Protein AF-A0A1X1QHY8-F1 (afdb_monomer)

Solvent-accessible surface area (backbone atoms only — not comparable to full-atom values): 7929 Å² total; per-residue (Å²): 137,84,84,81,77,82,77,80,78,77,73,55,63,64,61,55,51,52,50,54,50,46,52,55,43,54,48,49,24,31,51,48,25,47,52,50,10,52,52,26,32,48,51,13,60,66,30,56,88,46,50,75,42,65,59,94,66,29,62,26,36,70,67,53,21,49,50,28,30,53,55,8,48,52,30,36,40,22,34,75,76,48,78,29,73,42,18,37,61,48,27,38,54,51,11,49,54,29,32,51,52,14,54,49,48,77,38,84,89,48,62,69,58,32,65,75,68,54,47,42,75,44,37,17,52,49,22,36,52,52,6,52,53,32,30,44,54,31,60,74,44,84,57,77,83,54,61,85,80,53,135

pLDDT: mean 83.49, std 16.97, range [35.88, 98.19]

Nearest PDB structures (foldseek):
  1sj7-assembly2_B  TM=3.400E-01  e=7.144E+00  Mus musculus
  6jx6-assembly1_D  TM=2.813E-01  e=7.144E+00  Homo sapiens

Secondary structure (DSSP, 8-state):
------------HHHHHHHHHHHHHHHHHHHHHHHHHHHHHHHHHHHGGGTTSEETTEE--HHHHHHHHHHHHHHHHHHHTSTTTTHHHHHHHHHHHHHHHHHHHT-TT-HHHHHHHT--HHHHHHHHHHHHHHHHHHHSS-GGGGGGS--

Foldseek 3Di:
DDDDDPPPPPVVVVVVVLVVLLVVLLCLLLVVLLVQLVVLLVQLVVLVVVAQHADVNRHSHPVLSVVSNVLSVVSVCCCPVVVSPCSLVSLQVQLVVLCVLLVVLVDPPCVVSCVVNVRDPVSSVVSNVSSVVSNCSSPVRDNVVVVVVDD

Mean predicted aligned error: 8.97 Å

Sequence (151 aa):
MGTTVERHTHVDFEEGVECLIGEREAIANVTYAKFMGVVFILFGIVGIPYAGETLLGIGLTPAHNFLHIMTGVLWIAAVMTFDGTYARMLNQVIGLAYLTLGAFGLSESVPQIHVLFNLNEMTTVFNVVIGLVTLGVGWGVNTSHLKHWWP

Structure (mmCIF, N/CA/C/O backbone):
data_AF-A0A1X1QHY8-F1
#
_entry.id   AF-A0A1X1QHY8-F1
#
loop_
_atom_site.group_PDB
_atom_site.id
_atom_site.type_symbol
_atom_site.label_atom_id
_atom_site.label_alt_id
_atom_site.label_comp_id
_atom_site.label_asym_id
_atom_site.label_entity_id
_atom_site.label_seq_id
_atom_site.pdbx_PDB_ins_code
_atom_site.Cartn_x
_atom_site.Cartn_y
_atom_site.Cartn_z
_atom_site.occupancy
_atom_site.B_iso_or_equiv
_atom_site.auth_seq_id
_atom_site.auth_comp_id
_atom_site.auth_asym_id
_atom_site.auth_atom_id
_atom_site.pdbx_PDB_model_num
ATOM 1 N N . MET A 1 1 ? 42.811 -0.873 -51.810 1.00 42.75 1 MET A N 1
ATOM 2 C CA . MET A 1 1 ? 42.754 -1.976 -50.828 1.00 42.75 1 MET A CA 1
ATOM 3 C C . MET A 1 1 ? 41.703 -1.605 -49.799 1.00 42.75 1 MET A C 1
ATOM 5 O O . MET A 1 1 ? 41.954 -0.718 -48.999 1.00 42.75 1 MET A O 1
ATOM 9 N N . GLY A 1 2 ? 40.499 -2.168 -49.914 1.00 47.25 2 GLY A N 1
ATOM 10 C CA . GLY A 1 2 ? 39.431 -1.966 -48.936 1.00 47.25 2 GLY A CA 1
ATOM 11 C C . GLY A 1 2 ? 39.545 -3.032 -47.858 1.00 47.25 2 GLY A C 1
ATOM 12 O O . GLY A 1 2 ? 39.508 -4.216 -48.173 1.00 47.25 2 GLY A O 1
ATOM 13 N N . THR A 1 3 ? 39.731 -2.622 -46.609 1.00 50.41 3 THR A N 1
ATOM 14 C CA . THR A 1 3 ? 39.650 -3.514 -45.453 1.00 50.41 3 THR A CA 1
ATOM 15 C C . THR A 1 3 ? 38.183 -3.636 -45.067 1.00 50.41 3 THR A C 1
ATOM 17 O O . THR A 1 3 ? 37.620 -2.738 -44.440 1.00 50.41 3 THR A O 1
ATOM 20 N N . THR A 1 4 ? 37.540 -4.721 -45.485 1.00 52.25 4 THR A N 1
ATOM 21 C CA . THR A 1 4 ? 36.257 -5.152 -44.930 1.00 52.25 4 THR A CA 1
ATOM 22 C C . THR A 1 4 ? 36.469 -5.487 -43.459 1.00 52.25 4 THR A C 1
ATOM 24 O O . THR A 1 4 ? 37.114 -6.477 -43.126 1.00 52.25 4 THR A O 1
ATOM 27 N N . VAL A 1 5 ? 35.976 -4.620 -42.576 1.00 57.38 5 VAL A N 1
ATOM 28 C CA . VAL A 1 5 ? 35.873 -4.904 -41.145 1.00 57.38 5 VAL A CA 1
ATOM 29 C C . VAL A 1 5 ? 34.716 -5.884 -40.984 1.00 57.38 5 VAL A C 1
ATOM 31 O O . VAL A 1 5 ? 33.553 -5.489 -41.059 1.00 57.38 5 VAL A O 1
ATOM 34 N N . GLU A 1 6 ? 35.027 -7.166 -40.812 1.00 49.56 6 GLU A N 1
ATOM 35 C CA . GLU A 1 6 ? 34.053 -8.166 -40.380 1.00 49.56 6 GLU A CA 1
ATOM 36 C C . GLU A 1 6 ? 33.624 -7.818 -38.952 1.00 49.56 6 GLU A C 1
ATOM 38 O O . GLU A 1 6 ? 34.311 -8.091 -37.967 1.00 49.56 6 GLU A O 1
ATOM 43 N N . ARG A 1 7 ? 32.488 -7.127 -38.832 1.00 51.34 7 ARG A N 1
ATOM 44 C CA . ARG A 1 7 ? 31.831 -6.918 -37.547 1.00 51.34 7 ARG A CA 1
ATOM 45 C C . ARG A 1 7 ? 31.170 -8.244 -37.177 1.00 51.34 7 ARG A C 1
ATOM 47 O O . ARG A 1 7 ? 30.036 -8.501 -37.567 1.00 51.34 7 ARG A O 1
ATOM 54 N N . HIS A 1 8 ? 31.901 -9.090 -36.457 1.00 44.72 8 HIS A N 1
ATOM 55 C CA . HIS A 1 8 ? 31.348 -10.279 -35.820 1.00 44.72 8 HIS A CA 1
ATOM 56 C C . HIS A 1 8 ? 30.331 -9.837 -34.763 1.00 44.72 8 HIS A C 1
ATOM 58 O O . HIS A 1 8 ? 30.673 -9.557 -33.619 1.00 44.72 8 HIS A O 1
ATOM 64 N N . THR A 1 9 ? 29.066 -9.725 -35.159 1.00 52.19 9 THR A N 1
ATOM 65 C CA . THR A 1 9 ? 27.932 -9.680 -34.237 1.00 52.19 9 THR A CA 1
ATOM 66 C C . THR A 1 9 ? 27.744 -11.080 -33.671 1.00 52.19 9 THR A C 1
ATOM 68 O O . THR A 1 9 ? 26.899 -11.842 -34.139 1.00 52.19 9 THR A O 1
ATOM 71 N N . HIS A 1 10 ? 28.560 -11.435 -32.681 1.00 49.88 10 HIS A N 1
ATOM 72 C CA . HIS A 1 10 ? 28.145 -12.427 -31.702 1.00 49.88 10 HIS A CA 1
ATOM 73 C C . HIS A 1 10 ? 27.034 -11.759 -30.895 1.00 49.88 10 HIS A C 1
ATOM 75 O O . HIS A 1 10 ? 27.285 -10.964 -30.000 1.00 49.88 10 HIS A O 1
ATOM 81 N N . VAL A 1 11 ? 25.792 -11.963 -31.333 1.00 54.59 11 VAL A N 1
ATOM 82 C CA . VAL A 1 11 ? 24.631 -11.715 -30.486 1.00 54.59 11 VAL A CA 1
ATOM 83 C C . VAL A 1 11 ? 24.724 -12.789 -29.417 1.00 54.59 11 VAL A C 1
ATOM 85 O O . VAL A 1 11 ? 24.409 -13.949 -29.692 1.00 54.59 11 VAL A O 1
ATOM 88 N N . ASP A 1 12 ? 25.255 -12.434 -28.251 1.00 59.91 12 ASP A N 1
ATOM 89 C CA . ASP A 1 12 ? 25.264 -13.333 -27.109 1.00 59.91 12 ASP A CA 1
ATOM 90 C C . ASP A 1 12 ? 23.805 -13.580 -26.730 1.00 59.91 12 ASP A C 1
ATOM 92 O O . ASP A 1 12 ? 23.109 -12.737 -26.164 1.00 59.91 12 ASP A O 1
ATOM 96 N N . PHE A 1 13 ? 23.298 -14.742 -27.144 1.00 61.25 13 PHE A N 1
ATOM 97 C CA . PHE A 1 13 ? 21.925 -15.171 -26.886 1.00 61.25 13 PHE A CA 1
ATOM 98 C C . PHE A 1 13 ? 21.590 -15.113 -25.391 1.00 61.25 13 PHE A C 1
ATOM 100 O O . PHE A 1 13 ? 20.437 -14.880 -25.034 1.00 61.25 13 PHE A O 1
ATOM 107 N N . GLU A 1 14 ? 22.594 -15.286 -24.532 1.00 60.88 14 GLU A N 1
ATOM 108 C CA . GLU A 1 14 ? 22.479 -15.161 -23.081 1.00 60.88 14 GLU A CA 1
ATOM 109 C C . GLU A 1 14 ? 22.112 -13.727 -22.660 1.00 60.88 14 GLU A C 1
ATOM 111 O O . GLU A 1 14 ? 21.129 -13.554 -21.940 1.00 60.88 14 GLU A O 1
ATOM 116 N N . GLU A 1 15 ? 22.774 -12.695 -23.202 1.00 61.66 15 GLU A N 1
ATOM 117 C CA . GLU A 1 15 ? 22.429 -11.285 -22.937 1.00 61.66 15 GLU A CA 1
ATOM 118 C C . GLU A 1 15 ? 21.005 -10.944 -23.411 1.00 61.66 15 GLU A C 1
ATOM 120 O O . GLU A 1 15 ? 20.257 -10.233 -22.735 1.00 61.66 15 GLU A O 1
ATOM 125 N N . GLY A 1 16 ? 20.590 -11.489 -24.561 1.00 60.09 16 GLY A N 1
ATOM 126 C CA . GLY A 1 16 ? 19.235 -11.303 -25.086 1.00 60.09 16 GLY A CA 1
ATOM 127 C C . GLY A 1 16 ? 18.152 -11.921 -24.194 1.00 60.09 16 GLY A C 1
ATOM 128 O O . GLY A 1 16 ? 17.109 -11.306 -23.965 1.00 60.09 16 GLY A O 1
ATOM 129 N N . VAL A 1 17 ? 18.392 -13.121 -23.658 1.00 63.41 17 VAL A N 1
ATOM 130 C CA . VAL A 1 17 ? 17.461 -13.803 -22.743 1.00 63.41 17 VAL A CA 1
ATOM 131 C C . VAL A 1 17 ? 17.390 -13.088 -21.392 1.00 63.41 17 VAL A C 1
ATOM 133 O O . VAL A 1 17 ? 16.292 -12.896 -20.867 1.00 63.41 17 VAL A O 1
ATOM 136 N N . GLU A 1 18 ? 18.522 -12.635 -20.851 1.00 62.31 18 GLU A N 1
ATOM 137 C CA . GLU A 1 18 ? 18.562 -11.859 -19.606 1.00 62.31 18 GLU A CA 1
ATOM 138 C C . GLU A 1 18 ? 17.820 -10.521 -19.727 1.00 62.31 18 GLU A C 1
ATOM 140 O O . GLU A 1 18 ? 17.059 -10.152 -18.825 1.00 62.31 18 GLU A O 1
ATOM 145 N N . CYS A 1 19 ? 17.969 -9.830 -20.862 1.00 61.97 19 CYS A N 1
ATOM 146 C CA . CYS A 1 19 ? 17.232 -8.605 -21.169 1.00 61.97 19 CYS A CA 1
ATOM 147 C C . CYS A 1 19 ? 15.711 -8.847 -21.177 1.00 61.97 19 CYS A C 1
ATOM 149 O O . CYS A 1 19 ? 14.970 -8.165 -20.468 1.00 61.97 19 CYS A O 1
ATOM 151 N N . LEU A 1 20 ? 15.243 -9.885 -21.881 1.00 59.72 20 LEU A N 1
ATOM 152 C CA . LEU A 1 20 ? 13.816 -10.230 -21.958 1.00 59.72 20 LEU A CA 1
ATOM 153 C C . LEU A 1 20 ? 13.223 -10.627 -20.599 1.00 59.72 20 LEU A C 1
ATOM 155 O O . LEU A 1 20 ? 12.080 -10.279 -20.284 1.00 59.72 20 LEU A O 1
ATOM 159 N N . ILE A 1 21 ? 13.986 -11.351 -19.775 1.00 59.78 21 ILE A N 1
ATOM 160 C CA . ILE A 1 21 ? 13.578 -11.682 -18.406 1.00 59.78 21 ILE A CA 1
ATOM 161 C C . ILE A 1 21 ? 13.486 -10.399 -17.573 1.00 59.78 21 ILE A C 1
ATOM 163 O O . ILE A 1 21 ? 12.471 -10.184 -16.914 1.00 59.78 21 ILE A O 1
ATOM 167 N N . GLY A 1 22 ? 14.484 -9.515 -17.659 1.00 58.72 22 GLY A N 1
ATOM 168 C CA . GLY A 1 22 ? 14.506 -8.232 -16.952 1.00 58.72 22 GLY A CA 1
ATOM 169 C C . GLY A 1 22 ? 13.345 -7.301 -17.318 1.00 58.72 22 GLY A C 1
ATOM 170 O O . GLY A 1 22 ? 12.721 -6.712 -16.433 1.00 58.72 22 GLY A O 1
ATOM 171 N N . GLU A 1 23 ? 12.986 -7.216 -18.599 1.00 63.69 23 GLU A N 1
ATOM 172 C CA . GLU A 1 23 ? 11.813 -6.460 -19.051 1.00 63.69 23 GLU A CA 1
ATOM 173 C C . GLU A 1 23 ? 10.515 -7.037 -18.477 1.00 63.69 23 GLU A C 1
ATOM 175 O O . GLU A 1 23 ? 9.691 -6.304 -17.925 1.00 63.69 23 GLU A O 1
ATOM 180 N N . ARG A 1 24 ? 10.339 -8.364 -18.529 1.00 62.38 24 ARG A N 1
ATOM 181 C CA . ARG A 1 24 ? 9.152 -9.045 -17.983 1.00 62.38 24 ARG A CA 1
ATOM 182 C C . ARG A 1 24 ? 8.998 -8.830 -16.476 1.00 62.38 24 ARG A C 1
ATOM 184 O O . ARG A 1 24 ? 7.888 -8.701 -15.957 1.00 62.38 24 ARG A O 1
ATOM 191 N N . GLU A 1 25 ? 10.120 -8.782 -15.784 1.00 63.97 25 GLU A N 1
ATOM 192 C CA . GLU A 1 25 ? 10.239 -8.542 -14.357 1.00 63.97 25 GLU A CA 1
ATOM 193 C C . GLU A 1 25 ? 9.876 -7.099 -13.955 1.00 63.97 25 GLU A C 1
ATOM 195 O O . GLU A 1 25 ? 9.079 -6.880 -13.031 1.00 63.97 25 GLU A O 1
ATOM 200 N N . ALA A 1 26 ? 10.377 -6.106 -14.693 1.00 69.31 26 ALA A N 1
ATOM 201 C CA . ALA A 1 26 ? 9.973 -4.709 -14.538 1.00 69.31 26 ALA A CA 1
ATOM 202 C C . ALA A 1 26 ? 8.469 -4.525 -14.823 1.00 69.31 26 ALA A C 1
ATOM 204 O O . ALA A 1 26 ? 7.762 -3.846 -14.070 1.00 69.31 26 ALA A O 1
ATOM 205 N N . ILE A 1 27 ? 7.946 -5.215 -15.843 1.00 80.69 27 ILE A N 1
ATOM 206 C CA . ILE A 1 27 ? 6.519 -5.211 -16.191 1.00 80.69 27 ILE A CA 1
ATOM 207 C C . ILE A 1 27 ? 5.655 -5.730 -15.034 1.00 80.69 27 ILE A C 1
ATOM 209 O O . ILE A 1 27 ? 4.581 -5.172 -14.801 1.00 80.69 27 ILE A O 1
ATOM 213 N N . ALA A 1 28 ? 6.098 -6.739 -14.277 1.00 88.69 28 ALA A N 1
ATOM 214 C CA . ALA A 1 28 ? 5.320 -7.294 -13.166 1.00 88.69 28 ALA A CA 1
ATOM 215 C C . ALA A 1 28 ? 5.105 -6.269 -12.038 1.00 88.69 28 ALA A C 1
ATOM 217 O O . ALA A 1 28 ? 3.968 -6.039 -11.620 1.00 88.69 28 ALA A O 1
ATOM 218 N N . ASN A 1 29 ? 6.174 -5.600 -11.592 1.00 91.75 29 ASN A N 1
ATOM 219 C CA . ASN A 1 29 ? 6.091 -4.588 -10.534 1.00 91.75 29 ASN A CA 1
ATOM 220 C C . ASN A 1 29 ? 5.241 -3.386 -10.954 1.00 91.75 29 ASN A C 1
ATOM 222 O O . ASN A 1 29 ? 4.404 -2.922 -10.178 1.00 91.75 29 ASN A O 1
ATOM 226 N N . VAL A 1 30 ? 5.425 -2.913 -12.190 1.00 91.81 30 VAL A N 1
ATOM 227 C CA . VAL A 1 30 ? 4.664 -1.790 -12.749 1.00 91.81 30 VAL A CA 1
ATOM 228 C C . VAL A 1 30 ? 3.187 -2.147 -12.909 1.00 91.81 30 VAL A C 1
ATOM 230 O O . VAL A 1 30 ? 2.320 -1.362 -12.533 1.00 91.81 30 VAL A O 1
ATOM 233 N N . THR A 1 31 ? 2.880 -3.333 -13.436 1.00 92.75 31 THR A N 1
ATOM 234 C CA . THR A 1 31 ? 1.496 -3.802 -13.616 1.00 92.75 31 THR A CA 1
ATOM 235 C C . THR A 1 31 ? 0.782 -3.960 -12.279 1.00 92.75 31 THR A C 1
ATOM 237 O O . THR A 1 31 ? -0.351 -3.502 -12.132 1.00 92.75 31 THR A O 1
ATOM 240 N N . TYR A 1 32 ? 1.452 -4.551 -11.290 1.00 94.81 32 TYR A N 1
ATOM 241 C CA . TYR A 1 32 ? 0.899 -4.698 -9.949 1.00 94.81 32 TYR A CA 1
ATOM 242 C C . TYR A 1 32 ? 0.633 -3.338 -9.297 1.00 94.81 32 TYR A C 1
ATOM 244 O O . TYR A 1 32 ? -0.485 -3.090 -8.852 1.00 94.81 32 TYR A O 1
ATOM 252 N N . ALA A 1 33 ? 1.615 -2.427 -9.312 1.00 95.94 33 ALA A N 1
ATOM 253 C CA . ALA A 1 33 ? 1.465 -1.084 -8.752 1.00 95.94 33 ALA A CA 1
ATOM 254 C C . ALA A 1 33 ? 0.316 -0.310 -9.424 1.00 95.94 33 ALA A C 1
ATOM 256 O O . ALA A 1 33 ? -0.488 0.309 -8.734 1.00 95.94 33 ALA A O 1
ATOM 257 N N . LYS A 1 34 ? 0.167 -0.406 -10.755 1.00 95.31 34 LYS A N 1
ATOM 258 C CA . LYS A 1 34 ? -0.981 0.165 -11.484 1.00 95.31 34 LYS A CA 1
ATOM 259 C C . LYS A 1 34 ? -2.307 -0.342 -10.931 1.00 95.31 34 LYS A C 1
ATOM 261 O O . LYS A 1 34 ? -3.164 0.451 -10.549 1.00 95.31 34 LYS A O 1
ATOM 266 N N . PHE A 1 35 ? -2.477 -1.661 -10.917 1.00 97.06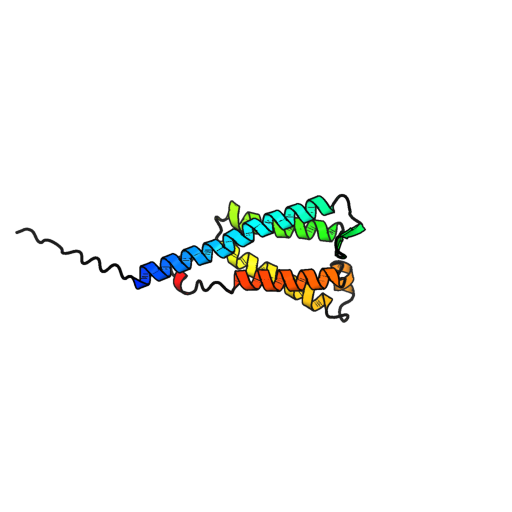 35 PHE A N 1
ATOM 267 C CA . PHE A 1 35 ? -3.743 -2.281 -10.550 1.00 97.06 35 PHE A CA 1
ATOM 268 C C . PHE A 1 35 ? -4.095 -2.011 -9.086 1.00 97.06 35 PHE A C 1
ATOM 270 O O . PHE A 1 35 ? -5.182 -1.519 -8.789 1.00 97.06 35 PHE A O 1
ATOM 277 N N . MET A 1 36 ? -3.149 -2.255 -8.179 1.00 97.56 36 MET A N 1
ATOM 278 C CA . MET A 1 36 ? -3.350 -2.040 -6.749 1.00 97.56 36 MET A CA 1
ATOM 279 C C . MET A 1 36 ? -3.546 -0.567 -6.405 1.00 97.56 36 MET A C 1
ATOM 281 O O . MET A 1 36 ? -4.379 -0.250 -5.559 1.00 97.56 36 MET A O 1
ATOM 285 N N . GLY A 1 37 ? -2.858 0.334 -7.111 1.00 97.81 37 GLY A N 1
ATOM 286 C CA . GLY A 1 37 ? -3.065 1.773 -7.006 1.00 97.81 37 GLY A CA 1
ATOM 287 C C . GLY A 1 37 ? -4.517 2.172 -7.264 1.00 97.81 37 GLY A C 1
ATOM 288 O O . GLY A 1 37 ? -5.134 2.841 -6.434 1.00 97.81 37 GLY A O 1
ATOM 289 N N . VAL A 1 38 ? -5.096 1.693 -8.371 1.00 98.00 38 VAL A N 1
ATOM 290 C CA . VAL A 1 38 ? -6.512 1.931 -8.698 1.00 98.00 38 VAL A CA 1
ATOM 291 C C . VAL A 1 38 ? -7.433 1.308 -7.649 1.00 98.00 38 VAL A C 1
ATOM 293 O O . VAL A 1 38 ? -8.331 1.987 -7.155 1.00 98.00 38 VAL A O 1
ATOM 296 N N . VAL A 1 39 ? -7.209 0.045 -7.276 1.00 97.19 39 VAL A N 1
ATOM 297 C CA . VAL A 1 39 ? -8.046 -0.670 -6.297 1.00 97.19 39 VAL A CA 1
ATOM 298 C C . VAL A 1 39 ? -8.096 0.067 -4.958 1.00 97.19 39 VAL A C 1
ATOM 300 O O . VAL A 1 39 ? -9.177 0.260 -4.410 1.00 97.19 39 VAL A O 1
ATOM 303 N N . PHE A 1 40 ? -6.954 0.529 -4.447 1.00 97.25 40 PHE A N 1
ATOM 304 C CA . PHE A 1 40 ? -6.881 1.218 -3.159 1.00 97.25 40 PHE A CA 1
ATOM 305 C C . PHE A 1 40 ? -7.525 2.607 -3.192 1.00 97.25 40 PHE A C 1
ATOM 307 O O . PHE A 1 40 ? -8.230 2.974 -2.253 1.00 97.25 40 PHE A O 1
ATOM 314 N N . ILE A 1 41 ? -7.362 3.355 -4.289 1.00 98.12 41 ILE A N 1
ATOM 315 C CA . ILE A 1 41 ? -8.084 4.621 -4.477 1.00 98.12 41 ILE A CA 1
ATOM 316 C C . ILE A 1 41 ? -9.595 4.370 -4.483 1.00 98.12 41 ILE A C 1
ATOM 318 O O . ILE A 1 41 ? -10.328 5.058 -3.773 1.00 98.12 41 ILE A O 1
ATOM 322 N N . LEU A 1 42 ? -10.064 3.375 -5.242 1.00 96.69 42 LEU A N 1
ATOM 323 C CA . LEU A 1 42 ? -11.487 3.047 -5.319 1.00 96.69 42 LEU A CA 1
ATOM 324 C C . LEU A 1 42 ? -12.040 2.596 -3.967 1.00 96.69 42 LEU A C 1
ATOM 326 O O . LEU A 1 42 ? -13.082 3.102 -3.562 1.00 96.69 42 LEU A O 1
ATOM 330 N N . PHE A 1 43 ? -11.346 1.713 -3.244 1.00 93.12 43 PHE A N 1
ATOM 331 C CA . PHE A 1 43 ? -11.773 1.301 -1.906 1.00 93.12 43 PHE A CA 1
ATOM 332 C C . PHE A 1 43 ? -11.865 2.479 -0.945 1.00 93.12 43 PHE A C 1
ATOM 334 O O . PHE A 1 43 ? -12.865 2.612 -0.245 1.00 93.12 43 PHE A O 1
ATOM 341 N N . GLY A 1 44 ? -10.871 3.367 -0.949 1.00 94.62 44 GLY A N 1
ATOM 342 C CA . GLY A 1 44 ? -10.897 4.549 -0.102 1.00 94.62 44 GLY A CA 1
ATOM 343 C C . GLY A 1 44 ? -12.039 5.508 -0.449 1.00 94.62 44 GLY A C 1
ATOM 344 O O . GLY A 1 44 ? -12.736 5.963 0.452 1.00 94.62 44 GLY A O 1
ATOM 345 N N . ILE A 1 45 ? -12.290 5.775 -1.737 1.00 96.19 45 ILE A N 1
ATOM 346 C CA . ILE A 1 45 ? -13.392 6.647 -2.182 1.00 96.19 45 ILE A CA 1
ATOM 347 C C . ILE A 1 45 ? -14.754 6.032 -1.853 1.00 96.19 45 ILE A C 1
ATOM 349 O O . ILE A 1 45 ? -15.615 6.713 -1.298 1.00 96.19 45 ILE A O 1
ATOM 353 N N . VAL A 1 46 ? -14.949 4.751 -2.176 1.00 93.12 46 VAL A N 1
ATOM 354 C CA . VAL A 1 46 ? -16.197 4.030 -1.894 1.00 93.12 46 VAL A CA 1
ATOM 355 C C . VAL A 1 46 ? -16.439 3.937 -0.392 1.00 93.12 46 VAL A C 1
ATOM 357 O O . VAL A 1 46 ? -17.587 4.004 0.022 1.00 93.12 46 VAL A O 1
ATOM 360 N N . GLY A 1 47 ? -15.391 3.836 0.428 1.00 92.38 47 GLY A N 1
ATOM 361 C CA . GLY A 1 47 ? -15.510 3.755 1.881 1.00 92.38 47 GLY A CA 1
ATOM 362 C C . GLY A 1 47 ? -15.932 5.058 2.570 1.00 92.38 47 GLY A C 1
ATOM 363 O O . GLY A 1 47 ? -16.502 4.994 3.656 1.00 92.38 47 GLY A O 1
ATOM 364 N N . ILE A 1 48 ? -15.697 6.235 1.969 1.00 94.00 48 ILE A N 1
ATOM 365 C CA . ILE A 1 48 ? -16.052 7.546 2.556 1.00 94.00 48 ILE A CA 1
ATOM 366 C C . ILE A 1 48 ? -17.529 7.639 2.986 1.00 94.00 48 ILE A C 1
ATOM 368 O O . ILE A 1 48 ? -17.768 8.009 4.136 1.00 94.00 48 ILE A O 1
ATOM 372 N N . PRO A 1 49 ? -18.526 7.326 2.133 1.00 93.50 49 PRO A N 1
ATOM 373 C CA . PRO A 1 49 ? -19.935 7.396 2.529 1.00 93.50 49 PRO A CA 1
ATOM 374 C C . PRO A 1 49 ? -20.337 6.391 3.618 1.00 93.50 49 PRO A C 1
ATOM 376 O O . PRO A 1 49 ? -21.339 6.620 4.286 1.00 93.50 49 PRO A O 1
ATOM 379 N N . TYR A 1 50 ? -19.563 5.322 3.826 1.00 90.44 50 TYR A N 1
ATOM 380 C CA . TYR A 1 50 ? -19.813 4.288 4.840 1.00 90.44 50 TYR A CA 1
ATOM 381 C C . TYR A 1 50 ? -18.906 4.455 6.068 1.00 90.44 50 TYR A C 1
ATOM 383 O O . TYR A 1 50 ? -18.610 3.494 6.781 1.00 90.44 50 TYR A O 1
ATOM 391 N N . ALA A 1 51 ? -18.409 5.674 6.305 1.00 89.81 51 ALA A N 1
ATOM 392 C CA . ALA A 1 51 ? -17.493 5.930 7.401 1.00 89.81 51 ALA A CA 1
ATOM 393 C C . ALA A 1 51 ? -18.137 5.618 8.765 1.00 89.81 51 ALA A C 1
ATOM 395 O O . ALA A 1 51 ? -19.165 6.189 9.121 1.00 89.81 51 ALA A O 1
ATOM 396 N N . GLY A 1 52 ? -17.497 4.745 9.548 1.00 86.31 52 GLY A N 1
ATOM 397 C CA . GLY A 1 52 ? -18.013 4.247 10.830 1.00 86.31 52 GLY A CA 1
ATOM 398 C C . GLY A 1 52 ? -18.716 2.887 10.746 1.00 86.31 52 GLY A C 1
ATOM 399 O O . GLY A 1 52 ? -19.005 2.298 11.786 1.00 86.31 52 GLY A O 1
ATOM 400 N N . GLU A 1 53 ? -18.937 2.361 9.542 1.00 90.12 53 GLU A N 1
ATOM 401 C CA . GLU A 1 53 ? -19.442 1.005 9.327 1.00 90.12 53 GLU A CA 1
ATOM 402 C C . GLU A 1 53 ? -18.302 -0.013 9.157 1.00 90.12 53 GLU A C 1
ATOM 404 O O . GLU A 1 53 ? -17.110 0.317 9.190 1.00 90.12 53 GLU A O 1
ATOM 409 N N . THR A 1 54 ? -18.669 -1.282 8.978 1.00 87.75 54 THR A N 1
ATOM 410 C CA . THR A 1 54 ? -17.744 -2.354 8.606 1.00 87.75 54 THR A CA 1
ATOM 411 C C . THR A 1 54 ? -18.095 -2.903 7.226 1.00 87.75 54 THR A C 1
ATOM 413 O O . THR A 1 54 ? -19.256 -3.156 6.917 1.00 87.75 54 THR A O 1
ATOM 416 N N . LEU A 1 55 ? -17.079 -3.131 6.393 1.00 84.06 55 LEU A N 1
ATOM 417 C CA . LEU A 1 55 ? -17.210 -3.788 5.093 1.00 84.06 55 LEU A CA 1
ATOM 418 C C . LEU A 1 55 ? -16.294 -5.008 5.070 1.00 84.06 55 LEU A C 1
ATOM 420 O O . LEU A 1 55 ? -15.095 -4.887 5.298 1.00 84.06 55 LEU A O 1
ATOM 424 N N . LEU A 1 56 ? -16.860 -6.198 4.838 1.00 85.75 56 LEU A N 1
ATOM 425 C CA . LEU A 1 56 ? -16.138 -7.479 4.952 1.00 85.75 56 LEU A CA 1
ATOM 426 C C . LEU A 1 56 ? -15.429 -7.653 6.316 1.00 85.75 56 LEU A C 1
ATOM 428 O O . LEU A 1 56 ? -14.389 -8.296 6.412 1.00 85.75 56 LEU A O 1
ATOM 432 N N . GLY A 1 57 ? -15.979 -7.044 7.373 1.00 84.12 57 GLY A N 1
ATOM 433 C CA . GLY A 1 57 ? -15.396 -7.026 8.717 1.00 84.12 57 GLY A CA 1
ATOM 434 C C . GLY A 1 57 ? -14.256 -6.019 8.922 1.00 84.12 57 GLY A C 1
ATOM 435 O O . GLY A 1 57 ? -13.813 -5.850 10.054 1.00 84.12 57 GLY A O 1
ATOM 436 N N . ILE A 1 58 ? -13.817 -5.299 7.886 1.00 86.19 58 ILE A N 1
ATOM 437 C CA . ILE A 1 58 ? -12.847 -4.201 7.996 1.00 86.19 58 ILE A CA 1
ATOM 438 C C . ILE A 1 58 ? -13.602 -2.930 8.388 1.00 86.19 58 ILE A C 1
ATOM 440 O O . ILE A 1 58 ? -14.573 -2.553 7.732 1.00 86.19 58 ILE A O 1
ATOM 444 N N . GLY A 1 59 ? -13.185 -2.268 9.468 1.00 85.44 59 GLY A N 1
ATOM 445 C CA . GLY A 1 59 ? -13.832 -1.032 9.910 1.00 85.44 59 GLY A CA 1
ATOM 446 C C . GLY A 1 59 ? -13.409 0.170 9.066 1.00 85.44 59 GLY A C 1
ATOM 447 O O . GLY A 1 59 ? -12.235 0.547 9.055 1.00 85.44 59 GLY A O 1
ATOM 448 N N . LEU A 1 60 ? -14.381 0.795 8.404 1.00 88.50 60 LEU A N 1
ATOM 449 C CA . LEU A 1 60 ? -14.196 1.898 7.466 1.00 88.50 60 LEU A CA 1
ATOM 450 C C . LEU A 1 60 ? -14.120 3.234 8.206 1.00 88.50 60 LEU A C 1
ATOM 452 O O . LEU A 1 60 ? -15.052 4.030 8.188 1.00 88.50 60 LEU A O 1
ATOM 456 N N . THR A 1 61 ? -13.025 3.512 8.908 1.00 91.69 61 THR A N 1
ATOM 457 C CA . THR A 1 61 ? -12.866 4.832 9.543 1.00 91.69 61 THR A CA 1
ATOM 458 C C . THR A 1 61 ? -12.443 5.884 8.510 1.00 91.69 61 THR A C 1
ATOM 460 O O . THR A 1 61 ? -11.801 5.541 7.512 1.00 91.69 61 THR A O 1
ATOM 463 N N . PRO A 1 62 ? -12.715 7.185 8.744 1.00 92.06 62 PRO A N 1
ATOM 464 C CA . PRO A 1 62 ? -12.200 8.250 7.882 1.00 92.06 62 PRO A CA 1
ATOM 465 C C . PRO A 1 62 ? -10.680 8.168 7.679 1.00 92.06 62 PRO A C 1
ATOM 467 O O . PRO A 1 62 ? -10.189 8.366 6.569 1.00 92.06 62 PRO A O 1
ATOM 470 N N . ALA A 1 63 ? -9.941 7.813 8.737 1.00 91.12 63 ALA A N 1
ATOM 471 C CA . ALA A 1 63 ? -8.497 7.616 8.678 1.00 91.12 63 ALA A CA 1
ATOM 472 C C . ALA A 1 63 ? -8.109 6.410 7.805 1.00 91.12 63 ALA A C 1
ATOM 474 O O . ALA A 1 63 ? -7.194 6.520 6.994 1.00 91.12 63 ALA A O 1
ATOM 475 N N . HIS A 1 64 ? -8.820 5.284 7.918 1.00 91.44 64 HIS A N 1
ATOM 476 C CA . HIS A 1 64 ? -8.553 4.081 7.124 1.00 91.44 64 HIS A CA 1
ATOM 477 C C . HIS A 1 64 ? -8.806 4.328 5.628 1.00 91.44 64 HIS A C 1
ATOM 479 O O . HIS A 1 64 ? -7.961 4.021 4.787 1.00 91.44 64 HIS A O 1
ATOM 485 N N . ASN A 1 65 ? -9.923 4.984 5.299 1.00 94.00 65 ASN A N 1
ATOM 486 C CA . ASN A 1 65 ? -10.251 5.376 3.928 1.00 94.00 65 ASN A CA 1
ATOM 487 C C . ASN A 1 65 ? -9.191 6.322 3.348 1.00 94.00 65 ASN A C 1
ATOM 489 O O . ASN A 1 65 ? -8.727 6.128 2.225 1.00 94.00 65 ASN A O 1
ATOM 493 N N . PHE A 1 66 ? -8.755 7.313 4.130 1.00 94.88 66 PHE A N 1
ATOM 494 C CA . PHE A 1 66 ? -7.688 8.227 3.729 1.00 94.88 66 PHE A CA 1
ATOM 495 C C . PHE A 1 66 ? -6.364 7.495 3.467 1.00 94.88 66 PHE A C 1
ATOM 497 O O . PHE A 1 66 ? -5.724 7.741 2.444 1.00 94.88 66 PHE A O 1
ATOM 504 N N . LEU A 1 67 ? -5.972 6.563 4.343 1.00 94.62 67 LEU A N 1
ATOM 505 C CA . LEU A 1 67 ? -4.766 5.753 4.157 1.00 94.62 67 LEU A CA 1
ATOM 506 C C . LEU A 1 67 ? -4.838 4.901 2.884 1.00 94.62 67 LEU A C 1
ATOM 508 O O . LEU A 1 67 ? -3.838 4.816 2.168 1.00 94.62 67 LEU A O 1
ATOM 512 N N . HIS A 1 68 ? -5.998 4.328 2.546 1.00 95.38 68 HIS A N 1
ATOM 513 C CA . HIS A 1 68 ? -6.172 3.620 1.276 1.00 95.38 68 HIS A CA 1
ATOM 514 C C . HIS A 1 68 ? -5.968 4.544 0.072 1.00 95.38 68 HIS A C 1
ATOM 516 O O . HIS A 1 68 ? -5.181 4.211 -0.814 1.00 95.38 68 HIS A O 1
ATOM 522 N N . ILE A 1 69 ? -6.583 5.734 0.066 1.00 97.69 69 ILE A N 1
ATOM 523 C CA . ILE A 1 69 ? -6.408 6.706 -1.026 1.00 97.69 69 ILE A CA 1
ATOM 524 C C . ILE A 1 69 ? -4.935 7.096 -1.161 1.00 97.69 69 ILE A C 1
ATOM 526 O O . ILE A 1 69 ? -4.389 7.030 -2.258 1.00 97.69 69 ILE A O 1
ATOM 530 N N . MET A 1 70 ? -4.267 7.462 -0.063 1.00 98.00 70 MET A N 1
ATOM 531 C CA . MET A 1 70 ? -2.853 7.855 -0.093 1.00 98.00 70 MET A CA 1
ATOM 532 C C . MET A 1 70 ? -1.942 6.722 -0.562 1.00 98.00 70 MET A C 1
ATOM 534 O O . MET A 1 70 ? -1.094 6.946 -1.424 1.00 98.00 70 MET A O 1
ATOM 538 N N . THR A 1 71 ? -2.150 5.500 -0.066 1.00 97.56 71 THR A N 1
ATOM 539 C CA . THR A 1 71 ? -1.401 4.321 -0.531 1.00 97.56 71 THR A CA 1
ATOM 540 C C . THR A 1 71 ? -1.587 4.122 -2.036 1.00 97.56 71 THR A C 1
ATOM 542 O O . THR A 1 71 ? -0.612 3.942 -2.767 1.00 97.56 71 THR A O 1
ATOM 545 N N . GLY A 1 72 ? -2.828 4.212 -2.524 1.00 97.81 72 GLY A N 1
ATOM 546 C CA . GLY A 1 72 ? -3.120 4.039 -3.940 1.00 97.81 72 GLY A CA 1
ATOM 547 C C . GLY A 1 72 ? -2.536 5.151 -4.820 1.00 97.81 72 GLY A C 1
ATOM 548 O O . GLY A 1 72 ? -1.976 4.865 -5.877 1.00 97.81 72 GLY A O 1
ATOM 549 N N . VAL A 1 73 ? -2.569 6.406 -4.361 1.00 98.06 73 VAL A N 1
ATOM 550 C CA . VAL A 1 73 ? -1.937 7.547 -5.046 1.00 98.06 73 VAL A CA 1
ATOM 551 C C . VAL A 1 73 ? -0.429 7.357 -5.162 1.00 98.06 73 VAL A C 1
ATOM 553 O O . VAL A 1 73 ? 0.118 7.602 -6.233 1.00 98.06 73 VAL A O 1
ATOM 556 N N . LEU A 1 74 ? 0.247 6.891 -4.107 1.00 97.44 74 LEU A N 1
ATOM 557 C CA . LEU A 1 74 ? 1.686 6.618 -4.158 1.00 97.44 74 LEU A CA 1
ATOM 558 C C . LEU A 1 74 ? 2.013 5.560 -5.220 1.00 97.44 74 LEU A C 1
ATOM 560 O O . LEU A 1 74 ? 2.906 5.775 -6.041 1.00 97.44 74 LEU A O 1
ATOM 564 N N . TRP A 1 75 ? 1.254 4.463 -5.265 1.00 97.12 75 TRP A N 1
ATOM 565 C CA . TRP A 1 75 ? 1.408 3.438 -6.300 1.00 97.12 75 TRP A CA 1
ATOM 566 C C . TRP A 1 75 ? 1.195 3.976 -7.717 1.00 97.12 75 TRP A C 1
ATOM 568 O O . TRP A 1 75 ? 2.013 3.714 -8.600 1.00 97.12 75 TRP A O 1
ATOM 578 N N . ILE A 1 76 ? 0.134 4.756 -7.938 1.00 96.81 76 ILE A N 1
ATOM 579 C CA . ILE A 1 76 ? -0.128 5.376 -9.241 1.00 96.81 76 ILE A CA 1
ATOM 580 C C . ILE A 1 76 ? 0.975 6.371 -9.610 1.00 96.81 76 ILE A C 1
ATOM 582 O O . ILE A 1 76 ? 1.426 6.366 -10.752 1.00 96.81 76 ILE A O 1
ATOM 586 N N . ALA A 1 77 ? 1.464 7.174 -8.666 1.00 93.50 77 ALA A N 1
ATOM 587 C CA . ALA A 1 77 ? 2.538 8.133 -8.906 1.00 93.50 77 ALA A CA 1
ATOM 588 C C . ALA A 1 77 ? 3.845 7.437 -9.311 1.00 93.50 77 ALA A C 1
ATOM 590 O O . ALA A 1 77 ? 4.474 7.850 -10.285 1.00 93.50 77 ALA A O 1
ATOM 591 N N . ALA A 1 78 ? 4.220 6.339 -8.640 1.00 90.62 78 ALA A N 1
ATOM 592 C CA . ALA A 1 78 ? 5.395 5.537 -9.005 1.00 90.62 78 ALA A CA 1
ATOM 593 C C . ALA A 1 78 ? 5.362 5.038 -10.452 1.00 90.62 78 ALA A C 1
ATOM 595 O O . ALA A 1 78 ? 6.409 4.808 -11.054 1.00 90.62 78 ALA A O 1
ATOM 596 N N . VAL A 1 79 ? 4.164 4.889 -11.008 1.00 89.12 79 VAL A N 1
ATOM 597 C CA . VAL A 1 79 ? 3.955 4.448 -12.377 1.00 89.12 79 VAL A CA 1
ATOM 598 C C . VAL A 1 79 ? 3.846 5.617 -13.349 1.00 89.12 79 VAL A C 1
ATOM 600 O O . VAL A 1 79 ? 4.530 5.611 -14.363 1.00 89.12 79 VAL A O 1
ATOM 603 N N . MET A 1 80 ? 2.935 6.557 -13.101 1.00 86.88 80 MET A N 1
ATOM 604 C CA . MET A 1 80 ? 2.543 7.575 -14.081 1.00 86.88 80 MET A CA 1
ATOM 605 C C . MET A 1 80 ? 3.465 8.790 -14.068 1.00 86.88 80 MET A C 1
ATOM 607 O O . MET A 1 80 ? 3.639 9.423 -15.100 1.00 86.88 80 MET A O 1
ATOM 611 N N . THR A 1 81 ? 4.035 9.126 -12.910 1.00 87.12 81 THR A N 1
ATOM 612 C CA . THR A 1 81 ? 4.909 10.298 -12.757 1.00 87.12 81 THR A CA 1
ATOM 613 C C . THR A 1 81 ? 6.378 9.939 -12.957 1.00 87.12 81 THR A C 1
ATOM 615 O O . THR A 1 81 ? 7.163 10.781 -13.377 1.00 87.12 81 THR A O 1
ATOM 618 N N . PHE A 1 82 ? 6.755 8.697 -12.648 1.00 80.56 82 PHE A N 1
ATOM 619 C CA . PHE A 1 82 ? 8.145 8.230 -12.676 1.00 80.56 82 PHE A CA 1
ATOM 620 C C . PHE A 1 82 ? 8.375 7.076 -13.660 1.00 80.56 82 PHE A C 1
ATOM 622 O O . PHE A 1 82 ? 9.335 6.321 -13.502 1.00 80.56 82 PHE A O 1
ATOM 629 N N . ASP A 1 83 ? 7.469 6.891 -14.621 1.00 81.06 83 ASP A N 1
ATOM 630 C CA . ASP A 1 83 ? 7.537 5.866 -15.673 1.00 81.06 83 ASP A CA 1
ATOM 631 C C . ASP A 1 83 ? 7.810 4.441 -15.152 1.00 81.06 83 ASP A C 1
ATOM 633 O O . ASP A 1 83 ? 8.469 3.623 -15.788 1.00 81.06 83 ASP A O 1
ATOM 637 N N . GLY A 1 84 ? 7.306 4.123 -13.955 1.00 81.81 84 GLY A N 1
ATOM 638 C CA . GLY A 1 84 ? 7.477 2.814 -13.323 1.00 81.81 84 GLY A CA 1
ATOM 639 C C . GLY A 1 84 ? 8.793 2.618 -12.567 1.00 81.81 84 GLY A C 1
ATOM 640 O O . GLY A 1 84 ? 8.935 1.602 -11.885 1.00 81.81 84 GLY A O 1
ATOM 641 N N . THR A 1 85 ? 9.711 3.589 -12.603 1.00 82.94 85 THR A N 1
ATOM 642 C CA . THR A 1 85 ? 11.050 3.516 -11.983 1.00 82.94 85 THR A CA 1
ATOM 643 C C . THR A 1 85 ? 10.990 3.106 -10.511 1.00 82.94 85 THR A C 1
ATOM 645 O O . THR A 1 85 ? 11.779 2.282 -10.054 1.00 82.94 85 THR A O 1
ATOM 648 N N . TYR A 1 86 ? 10.018 3.631 -9.761 1.00 88.25 86 TYR A N 1
ATOM 649 C CA . TYR A 1 86 ? 9.888 3.373 -8.324 1.00 88.25 86 TYR A CA 1
ATOM 650 C C . TYR A 1 86 ? 8.862 2.293 -7.970 1.00 88.25 86 TYR A C 1
ATOM 652 O O . TYR A 1 86 ? 8.616 2.065 -6.786 1.00 88.25 86 TYR A O 1
ATOM 660 N N . ALA A 1 87 ? 8.269 1.600 -8.950 1.00 91.25 87 ALA A N 1
ATOM 661 C CA . ALA A 1 87 ? 7.212 0.620 -8.690 1.00 91.25 87 ALA A CA 1
ATOM 662 C C . ALA A 1 87 ? 7.688 -0.505 -7.758 1.00 91.25 87 ALA A C 1
ATOM 664 O O . ALA A 1 87 ? 7.005 -0.851 -6.795 1.00 91.25 87 ALA A O 1
ATOM 665 N N . ARG A 1 88 ? 8.902 -1.022 -7.988 1.00 92.12 88 ARG A N 1
ATOM 666 C CA . ARG A 1 88 ? 9.497 -2.062 -7.140 1.00 92.12 88 ARG A CA 1
ATOM 667 C C . ARG A 1 88 ? 9.746 -1.576 -5.715 1.00 92.12 88 ARG A C 1
ATOM 669 O O . ARG A 1 88 ? 9.329 -2.233 -4.765 1.00 92.12 88 ARG A O 1
ATOM 676 N N . MET A 1 89 ? 10.409 -0.428 -5.574 1.00 92.44 89 MET A N 1
ATOM 677 C CA . MET A 1 89 ? 10.712 0.157 -4.267 1.00 92.44 89 MET A CA 1
ATOM 678 C C . MET A 1 89 ? 9.426 0.416 -3.476 1.00 92.44 89 MET A C 1
ATOM 680 O O . MET A 1 89 ? 9.358 0.083 -2.296 1.00 92.44 89 MET A O 1
ATOM 684 N N . LEU A 1 90 ? 8.379 0.949 -4.115 1.00 94.81 90 LEU A N 1
ATOM 685 C CA . LEU A 1 90 ? 7.103 1.155 -3.436 1.00 94.81 90 LEU A CA 1
ATOM 686 C C . LEU A 1 90 ? 6.420 -0.149 -3.042 1.00 94.81 90 LEU A C 1
ATOM 688 O O . LEU A 1 90 ? 5.910 -0.217 -1.930 1.00 94.81 90 LEU A O 1
ATOM 692 N N . ASN A 1 91 ? 6.441 -1.188 -3.881 1.00 96.38 91 ASN A N 1
ATOM 693 C CA . ASN A 1 91 ? 5.926 -2.500 -3.482 1.00 96.38 91 ASN A CA 1
ATOM 694 C C . ASN A 1 91 ? 6.657 -3.010 -2.226 1.00 96.38 91 ASN A C 1
ATOM 696 O O . ASN A 1 91 ? 6.029 -3.449 -1.268 1.00 96.38 91 ASN A O 1
ATOM 700 N N . GLN A 1 92 ? 7.979 -2.868 -2.161 1.00 96.44 92 GLN A N 1
ATOM 701 C CA . GLN A 1 92 ? 8.754 -3.261 -0.980 1.00 96.44 92 GLN A CA 1
ATOM 702 C C . GLN A 1 92 ? 8.380 -2.445 0.266 1.00 96.44 92 GLN A C 1
ATOM 704 O O . GLN A 1 92 ? 8.099 -3.014 1.318 1.00 96.44 92 GLN A O 1
ATOM 709 N N . VAL A 1 93 ? 8.334 -1.114 0.158 1.00 96.94 93 VAL A N 1
ATOM 710 C CA . VAL A 1 93 ? 8.022 -0.226 1.291 1.00 96.94 93 VAL A CA 1
ATOM 711 C C . VAL A 1 93 ? 6.587 -0.426 1.780 1.00 96.94 93 VAL A C 1
ATOM 713 O O . VAL A 1 93 ? 6.365 -0.604 2.976 1.00 96.94 93 VAL A O 1
ATOM 716 N N . ILE A 1 94 ? 5.613 -0.434 0.867 1.00 97.38 94 ILE A N 1
ATOM 717 C CA . ILE A 1 94 ? 4.198 -0.623 1.201 1.00 97.38 94 ILE A CA 1
ATOM 718 C C . ILE A 1 94 ? 3.987 -2.026 1.763 1.00 97.38 94 ILE A C 1
ATOM 720 O O . ILE A 1 94 ? 3.384 -2.170 2.821 1.00 97.38 94 ILE A O 1
ATOM 724 N N . GLY A 1 95 ? 4.523 -3.065 1.125 1.00 97.81 95 GLY A N 1
ATOM 725 C CA . GLY A 1 95 ?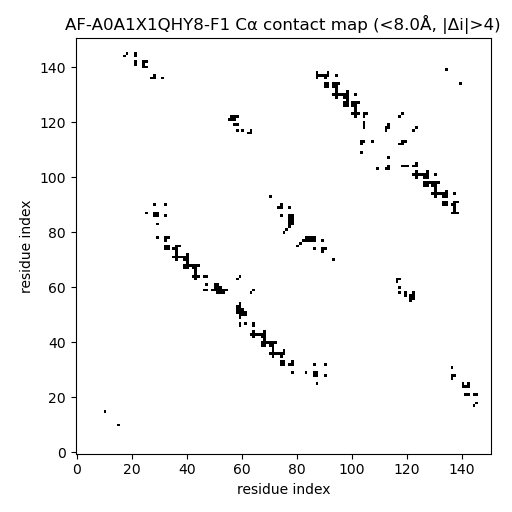 4.357 -4.422 1.630 1.00 97.81 95 GLY A CA 1
ATOM 726 C C . GLY A 1 95 ? 4.979 -4.616 3.019 1.00 97.81 95 GLY A C 1
ATOM 727 O O . GLY A 1 95 ? 4.359 -5.262 3.862 1.00 97.81 95 GLY A O 1
ATOM 728 N N . LEU A 1 96 ? 6.135 -3.998 3.310 1.00 98.19 96 LEU A N 1
ATOM 729 C CA . LEU A 1 96 ? 6.711 -3.991 4.660 1.00 98.19 96 LEU A CA 1
ATOM 730 C C . LEU A 1 96 ? 5.786 -3.281 5.652 1.00 98.19 96 LEU A C 1
ATOM 732 O O . LEU A 1 96 ? 5.518 -3.831 6.715 1.00 98.19 96 LEU A O 1
ATOM 736 N N . ALA A 1 97 ? 5.263 -2.103 5.303 1.00 96.88 97 ALA A N 1
ATOM 737 C CA . ALA A 1 97 ? 4.357 -1.355 6.171 1.00 96.88 97 ALA A CA 1
ATOM 738 C C . ALA A 1 97 ? 3.084 -2.153 6.510 1.00 96.88 97 ALA A C 1
ATOM 740 O O . ALA A 1 97 ? 2.715 -2.252 7.680 1.00 96.88 97 ALA A O 1
ATOM 741 N N . T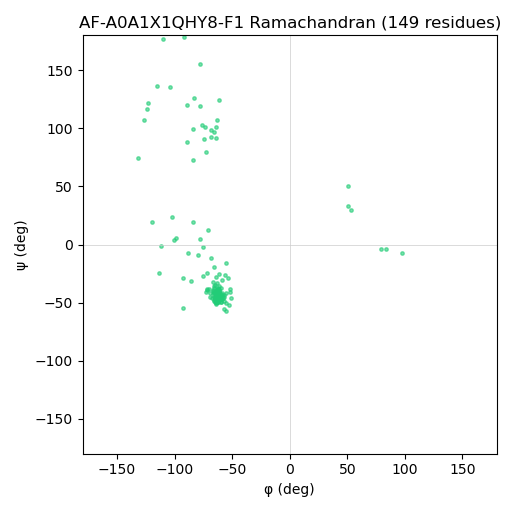YR A 1 98 ? 2.453 -2.783 5.513 1.00 97.00 98 TYR A N 1
ATOM 742 C CA . TYR A 1 98 ? 1.268 -3.623 5.721 1.00 97.00 98 TYR A CA 1
ATOM 743 C C . TYR A 1 98 ? 1.603 -4.867 6.546 1.00 97.00 98 TYR A C 1
ATOM 745 O O . TYR A 1 98 ? 0.874 -5.194 7.480 1.00 97.00 98 TYR A O 1
ATOM 753 N N . LEU A 1 99 ? 2.740 -5.521 6.294 1.00 97.06 99 LEU A N 1
ATOM 754 C CA . LEU A 1 99 ? 3.152 -6.676 7.090 1.00 97.06 99 LEU A CA 1
ATOM 755 C C . LEU A 1 99 ? 3.467 -6.293 8.545 1.00 97.06 99 LEU A C 1
ATOM 757 O O . LEU A 1 99 ? 3.110 -7.032 9.459 1.00 97.06 99 LEU A O 1
ATOM 761 N N . THR A 1 100 ? 4.075 -5.127 8.782 1.00 95.94 100 THR A N 1
ATOM 762 C CA . THR A 1 100 ? 4.290 -4.581 10.130 1.00 95.94 100 THR A CA 1
ATOM 763 C C . THR A 1 100 ? 2.966 -4.307 10.844 1.00 95.94 100 THR A C 1
ATOM 765 O O . THR A 1 100 ? 2.812 -4.697 11.999 1.00 95.94 100 THR A O 1
ATOM 768 N N . LEU A 1 101 ? 1.981 -3.703 10.169 1.00 94.94 101 LEU A N 1
ATOM 769 C CA . LEU A 1 101 ? 0.639 -3.516 10.736 1.00 94.94 101 LEU A CA 1
ATOM 770 C C . LEU A 1 101 ? -0.054 -4.854 11.026 1.00 94.94 101 LEU A C 1
ATOM 772 O O . LEU A 1 101 ? -0.696 -4.993 12.062 1.00 94.94 101 LEU A O 1
ATOM 776 N N . GLY A 1 102 ? 0.113 -5.851 10.154 1.00 95.50 102 GLY A N 1
ATOM 777 C CA . GLY A 1 102 ? -0.360 -7.215 10.385 1.00 95.50 102 GLY A CA 1
ATOM 778 C C . GLY A 1 102 ? 0.284 -7.853 11.618 1.00 95.50 102 GLY A C 1
ATOM 779 O O . GLY A 1 102 ? -0.412 -8.419 12.452 1.00 95.50 102 GLY A O 1
ATOM 780 N N . ALA A 1 103 ? 1.598 -7.696 11.793 1.00 94.88 103 ALA A N 1
ATOM 781 C CA . ALA A 1 103 ? 2.311 -8.186 12.971 1.00 94.88 103 ALA A CA 1
ATOM 782 C C . ALA A 1 103 ? 1.834 -7.508 14.267 1.00 94.88 103 ALA A C 1
ATOM 784 O O . ALA A 1 103 ? 1.636 -8.188 15.272 1.00 94.88 103 ALA A O 1
ATOM 785 N N . PHE A 1 104 ? 1.590 -6.191 14.243 1.00 94.88 104 PHE A N 1
ATOM 786 C CA . PHE A 1 104 ? 0.959 -5.502 15.371 1.00 94.88 104 PHE A CA 1
ATOM 787 C C . PHE A 1 104 ? -0.462 -6.003 15.623 1.00 94.88 104 PHE A C 1
ATOM 789 O O . PHE A 1 104 ? -0.834 -6.188 16.773 1.00 94.88 104 PHE A O 1
ATOM 796 N N . GLY A 1 105 ? -1.235 -6.282 14.577 1.00 93.50 105 GLY A N 1
ATOM 797 C CA . GLY A 1 105 ? -2.584 -6.829 14.700 1.00 93.50 105 GLY A CA 1
ATOM 798 C C . GLY A 1 105 ? -2.637 -8.225 15.330 1.00 93.50 105 GLY A C 1
ATOM 799 O O . GLY A 1 105 ? -3.616 -8.556 15.989 1.00 93.50 105 GLY A O 1
ATOM 800 N N . LEU A 1 106 ? -1.574 -9.024 15.184 1.00 93.31 106 LEU A N 1
ATOM 801 C CA . LEU A 1 106 ? -1.416 -10.326 15.848 1.00 93.31 106 LEU A CA 1
ATOM 802 C C . LEU A 1 106 ? -0.958 -10.213 1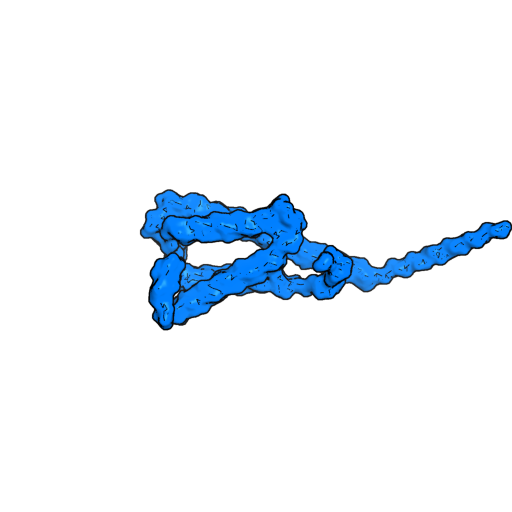7.313 1.00 93.31 106 LEU A C 1
ATOM 804 O O . LEU A 1 106 ? -0.912 -11.220 18.017 1.00 93.31 106 LEU A O 1
ATOM 808 N N . SER A 1 107 ? -0.582 -9.015 17.767 1.00 89.19 107 SER A N 1
ATOM 809 C CA . SER A 1 107 ? 0.002 -8.782 19.085 1.00 89.19 107 SER A CA 1
ATOM 810 C C . SER A 1 107 ? -0.794 -7.747 19.875 1.00 89.19 107 SER A C 1
ATOM 812 O O . SER A 1 107 ? -0.811 -6.566 19.542 1.00 89.19 107 SER A O 1
ATOM 814 N N . GLU A 1 108 ? -1.373 -8.147 21.004 1.00 80.75 108 GLU A N 1
ATOM 815 C CA . GLU A 1 108 ? -2.117 -7.236 21.893 1.00 80.75 108 GLU A CA 1
ATOM 816 C C . GLU A 1 108 ? -1.207 -6.307 22.723 1.00 80.75 108 GLU A C 1
ATOM 818 O O . GLU A 1 108 ? -1.677 -5.453 23.473 1.00 80.75 108 GLU A O 1
ATOM 823 N N . SER A 1 109 ? 0.116 -6.440 22.588 1.00 84.69 109 SER A N 1
ATOM 824 C CA . SER A 1 109 ? 1.104 -5.721 23.403 1.00 84.69 109 SER A CA 1
ATOM 825 C C . SER A 1 109 ? 1.173 -4.209 23.161 1.00 84.69 109 SER A C 1
ATOM 827 O O . SER A 1 109 ? 1.807 -3.508 23.951 1.00 84.69 109 SER A O 1
ATOM 829 N N . VAL A 1 110 ? 0.534 -3.685 22.104 1.00 88.19 110 VAL A N 1
ATOM 830 C CA . VAL A 1 110 ? 0.551 -2.247 21.772 1.00 88.19 110 VAL A CA 1
ATOM 831 C C . VAL A 1 110 ? -0.863 -1.710 21.475 1.00 88.19 110 VAL A C 1
ATOM 833 O O . VAL A 1 110 ? -1.195 -1.427 20.319 1.00 88.19 110 VAL A O 1
ATOM 836 N N . PRO A 1 111 ? -1.715 -1.518 22.503 1.00 88.81 111 PRO A N 1
ATOM 837 C CA . PRO A 1 111 ? -3.119 -1.126 22.324 1.00 88.81 111 PRO A CA 1
ATOM 838 C C . PRO A 1 111 ? -3.313 0.195 21.567 1.00 88.81 111 PRO A C 1
ATOM 840 O O . PRO A 1 111 ? -4.294 0.372 20.850 1.00 88.81 111 PRO A O 1
ATOM 843 N N . GLN A 1 112 ? -2.366 1.130 21.686 1.00 91.50 112 GLN A N 1
ATOM 844 C CA . GLN A 1 112 ? -2.440 2.426 21.008 1.00 91.50 112 GLN A CA 1
ATOM 845 C C . GLN A 1 112 ? -2.386 2.273 19.482 1.00 91.50 112 GLN A C 1
ATOM 847 O O . GLN A 1 112 ? -3.058 3.017 18.771 1.00 91.50 112 GLN A O 1
ATOM 852 N N . ILE A 1 113 ? -1.623 1.297 18.976 1.00 90.12 113 ILE A N 1
ATOM 853 C CA . ILE A 1 113 ? -1.520 1.007 17.539 1.00 90.12 113 ILE A CA 1
ATOM 854 C C . ILE A 1 113 ? -2.807 0.356 17.028 1.00 90.12 113 ILE A C 1
ATOM 856 O O . ILE A 1 113 ? -3.276 0.712 15.948 1.00 90.12 113 ILE A O 1
ATOM 860 N N . HIS A 1 114 ? -3.421 -0.524 17.828 1.0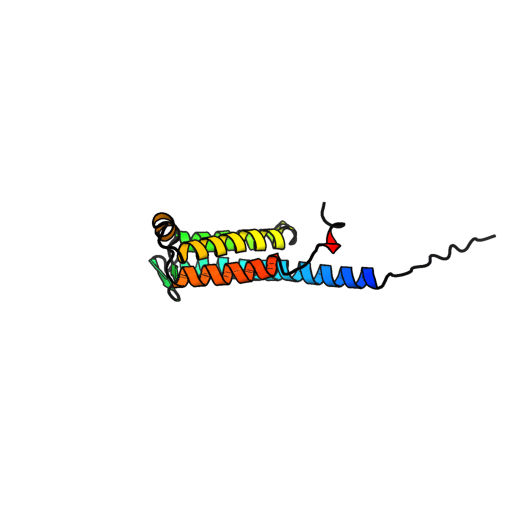0 91.38 114 HIS A N 1
ATOM 861 C CA . HIS A 1 114 ? -4.717 -1.129 17.502 1.00 91.38 114 HIS A CA 1
ATOM 862 C C . HIS A 1 114 ? -5.806 -0.074 17.330 1.00 91.38 114 HIS A C 1
ATOM 864 O O . HIS A 1 114 ? -6.522 -0.092 16.332 1.00 91.38 114 HIS A O 1
ATOM 870 N N . VAL A 1 115 ? -5.881 0.890 18.251 1.00 89.50 115 VAL A N 1
ATOM 871 C CA . VAL A 1 115 ? -6.850 1.992 18.175 1.00 89.50 115 VAL A CA 1
ATOM 872 C C . VAL A 1 115 ? -6.543 2.925 17.002 1.00 89.50 115 VAL A C 1
ATOM 874 O O . VAL A 1 115 ? -7.448 3.267 16.244 1.00 89.50 115 VAL A O 1
ATOM 877 N N . LEU A 1 116 ? -5.278 3.322 16.821 1.00 89.25 116 LEU A N 1
ATOM 878 C CA . LEU A 1 116 ? -4.887 4.286 15.788 1.00 89.25 116 LEU A CA 1
ATOM 879 C C . LEU A 1 116 ? -5.163 3.775 14.367 1.00 89.25 116 LEU A C 1
ATOM 881 O O . LEU A 1 116 ? -5.629 4.537 13.523 1.00 89.25 116 LEU A O 1
ATOM 885 N N . PHE A 1 117 ? -4.889 2.495 14.106 1.00 89.50 117 PHE A N 1
ATOM 886 C CA . PHE A 1 117 ? -5.059 1.884 12.783 1.00 89.50 117 PHE A CA 1
ATOM 887 C C . PHE A 1 117 ? -6.341 1.056 12.642 1.00 89.50 117 PHE A C 1
ATOM 889 O O . PHE A 1 117 ? -6.575 0.469 11.585 1.00 89.50 117 PHE A O 1
ATOM 896 N N . ASN A 1 118 ? -7.190 1.037 13.674 1.00 90.56 118 ASN A N 1
ATOM 897 C CA . ASN A 1 118 ? -8.406 0.229 13.728 1.00 90.56 118 ASN A CA 1
ATOM 898 C C . ASN A 1 118 ? -8.135 -1.252 13.386 1.00 90.56 118 ASN A C 1
ATOM 900 O O . ASN A 1 118 ? -8.763 -1.842 12.498 1.00 90.56 118 ASN A O 1
ATOM 904 N N . LEU A 1 119 ? -7.127 -1.825 14.050 1.00 91.25 119 LEU A N 1
ATOM 905 C CA . LEU A 1 119 ? -6.724 -3.215 13.854 1.00 91.25 119 LEU A CA 1
ATOM 906 C C . LEU A 1 119 ? -7.735 -4.125 14.555 1.00 91.25 119 LEU A C 1
ATOM 908 O O . LEU A 1 119 ? -7.734 -4.260 15.773 1.00 91.25 119 LEU A O 1
ATOM 912 N N . ASN A 1 120 ? -8.614 -4.733 13.767 1.00 91.25 120 ASN A N 1
ATOM 913 C CA . ASN A 1 120 ? -9.440 -5.861 14.179 1.00 91.25 120 ASN A CA 1
ATOM 914 C C . ASN A 1 120 ? -8.964 -7.128 13.451 1.00 91.25 120 ASN A C 1
ATOM 916 O O . ASN A 1 120 ? -8.079 -7.054 12.599 1.00 91.25 120 ASN A O 1
ATOM 920 N N . GLU A 1 121 ? -9.554 -8.286 13.749 1.00 92.38 121 GLU A N 1
ATOM 921 C CA . GLU A 1 121 ? -9.152 -9.562 13.138 1.00 92.38 121 GLU A CA 1
ATOM 922 C C . GLU A 1 121 ? -9.099 -9.501 11.602 1.00 92.38 121 GLU A C 1
ATOM 924 O O . GLU A 1 121 ? -8.105 -9.904 10.996 1.00 92.38 121 GLU A O 1
ATOM 929 N N . MET A 1 122 ? -10.121 -8.927 10.961 1.00 93.88 122 MET A N 1
ATOM 930 C CA . MET A 1 122 ? -10.190 -8.843 9.499 1.00 93.88 122 MET A CA 1
ATOM 931 C C . MET A 1 122 ? -9.204 -7.833 8.913 1.00 93.88 122 MET A C 1
ATOM 933 O O . MET A 1 122 ? -8.569 -8.126 7.900 1.00 93.88 122 MET A O 1
ATOM 937 N N . THR A 1 123 ? -9.008 -6.681 9.557 1.00 93.00 123 THR A N 1
ATOM 938 C CA . THR A 1 123 ? -7.970 -5.709 9.191 1.00 93.00 123 THR A CA 1
ATOM 939 C C . THR A 1 123 ? -6.577 -6.334 9.313 1.00 93.00 123 THR A C 1
ATOM 941 O O . THR A 1 123 ? -5.729 -6.137 8.446 1.00 93.00 123 THR A O 1
ATOM 944 N N . THR A 1 124 ? -6.335 -7.131 10.356 1.00 94.75 124 THR A N 1
ATOM 945 C CA . THR A 1 124 ? -5.075 -7.854 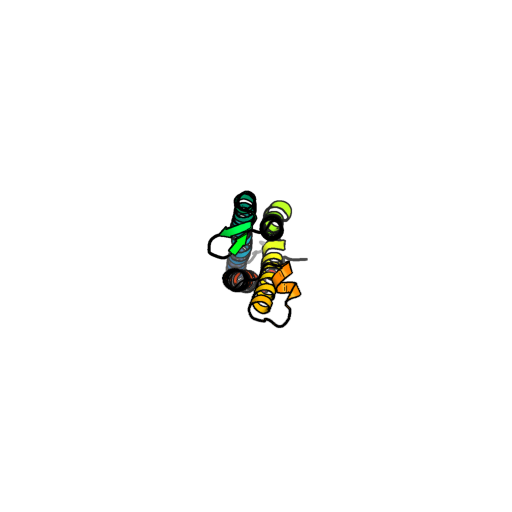10.560 1.00 94.75 124 THR A CA 1
ATOM 946 C C . THR A 1 124 ? -4.830 -8.856 9.438 1.00 94.75 124 THR A C 1
ATOM 948 O O . THR A 1 124 ? -3.762 -8.835 8.827 1.00 94.75 124 THR A O 1
ATOM 951 N N . VAL A 1 125 ? -5.824 -9.689 9.112 1.00 95.94 125 VAL A N 1
ATOM 952 C CA . VAL A 1 125 ? -5.734 -10.647 7.999 1.00 95.94 125 VAL A 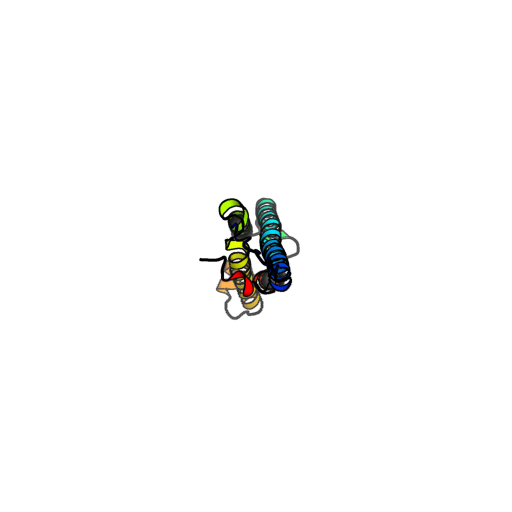CA 1
ATOM 953 C C . VAL A 1 125 ? -5.471 -9.922 6.681 1.00 95.94 125 VAL A C 1
ATOM 955 O O . VAL A 1 125 ? -4.566 -10.308 5.940 1.00 95.94 125 VAL A O 1
ATOM 958 N N . PHE A 1 126 ? -6.208 -8.844 6.409 1.00 94.94 126 PHE A N 1
ATOM 959 C CA . PHE A 1 126 ? -6.015 -8.022 5.219 1.00 94.94 126 PHE A CA 1
ATOM 960 C C . PHE A 1 126 ? -4.579 -7.491 5.127 1.00 94.94 126 PHE A C 1
ATOM 962 O O . PHE A 1 126 ? -3.923 -7.658 4.099 1.00 94.94 126 PHE A O 1
ATOM 969 N N . ASN A 1 127 ? -4.060 -6.924 6.216 1.00 96.00 127 ASN A N 1
ATOM 970 C CA . ASN A 1 127 ? -2.709 -6.378 6.281 1.00 96.00 127 ASN A CA 1
ATOM 971 C C . ASN A 1 127 ? -1.629 -7.442 6.058 1.00 96.00 127 ASN A C 1
ATOM 973 O O . ASN A 1 127 ? -0.688 -7.210 5.301 1.00 96.00 127 ASN A O 1
ATOM 977 N N . VAL A 1 128 ? -1.782 -8.630 6.649 1.00 97.75 128 VAL A N 1
ATOM 978 C CA . VAL A 1 128 ? -0.854 -9.748 6.427 1.00 97.75 128 VAL A CA 1
ATOM 979 C C . VAL A 1 128 ? -0.882 -10.198 4.966 1.00 97.75 128 VAL A C 1
ATOM 981 O O . VAL A 1 128 ? 0.174 -10.310 4.347 1.00 97.75 128 VAL A O 1
ATOM 984 N N . VAL A 1 129 ? -2.066 -10.423 4.389 1.00 97.38 129 VAL A N 1
ATOM 985 C CA . VAL A 1 129 ? -2.197 -10.910 3.006 1.00 97.38 129 VAL A CA 1
ATOM 986 C C . VAL A 1 129 ? -1.651 -9.889 2.011 1.00 97.38 129 VAL A C 1
ATOM 988 O O . VAL A 1 129 ? -0.811 -10.235 1.181 1.00 97.38 129 VAL A O 1
ATOM 991 N N . ILE A 1 130 ? -2.074 -8.626 2.112 1.00 97.25 130 ILE A N 1
ATOM 992 C CA . ILE A 1 130 ? -1.585 -7.555 1.235 1.00 97.25 130 ILE A CA 1
ATOM 993 C C . ILE A 1 130 ? -0.086 -7.346 1.422 1.00 97.25 130 ILE A C 1
ATOM 995 O O . ILE A 1 130 ? 0.626 -7.211 0.426 1.00 97.25 130 ILE A O 1
ATOM 999 N N . GLY A 1 131 ? 0.406 -7.364 2.662 1.00 97.75 131 GLY A N 1
ATOM 1000 C CA . GLY A 1 131 ? 1.828 -7.259 2.969 1.00 97.75 131 GLY A CA 1
ATOM 1001 C C . GLY A 1 131 ? 2.634 -8.350 2.272 1.00 97.75 131 GLY A C 1
ATOM 1002 O O . GLY A 1 131 ? 3.523 -8.049 1.479 1.00 97.75 131 GLY A O 1
ATOM 1003 N N . LEU A 1 132 ? 2.275 -9.618 2.483 1.00 97.69 132 LEU A N 1
ATOM 1004 C CA . LEU A 1 132 ? 2.970 -10.761 1.887 1.00 97.69 132 LEU A CA 1
ATOM 1005 C C . LEU A 1 132 ? 2.920 -10.757 0.356 1.00 97.69 132 LEU A C 1
ATOM 1007 O O . LEU A 1 132 ? 3.957 -10.945 -0.276 1.00 97.69 132 LEU A O 1
ATOM 1011 N N . VAL A 1 133 ? 1.752 -10.521 -0.250 1.00 97.12 133 VAL A N 1
ATOM 1012 C CA . VAL A 1 133 ? 1.611 -10.495 -1.717 1.00 97.12 133 VAL A CA 1
ATOM 1013 C C . VAL A 1 133 ? 2.424 -9.350 -2.313 1.00 97.12 133 VAL A C 1
ATOM 1015 O O . VAL A 1 133 ? 3.192 -9.559 -3.252 1.00 97.12 133 VAL A O 1
ATOM 1018 N N . THR A 1 134 ? 2.314 -8.152 -1.740 1.00 97.19 134 THR A N 1
ATOM 1019 C CA . THR A 1 134 ? 3.027 -6.971 -2.23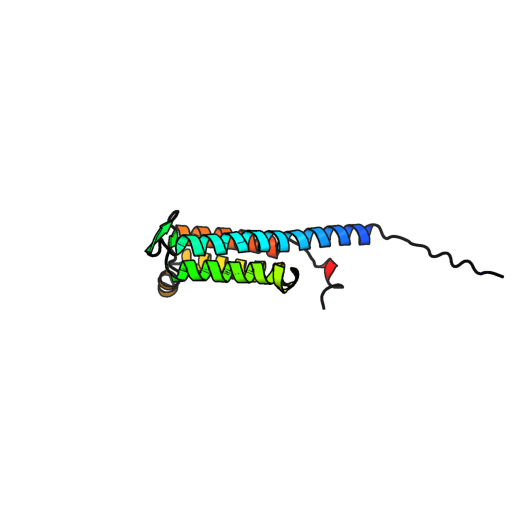5 1.00 97.19 134 THR A CA 1
ATOM 1020 C C . THR A 1 134 ? 4.541 -7.152 -2.111 1.00 97.19 134 THR A C 1
ATOM 1022 O O . THR A 1 134 ? 5.274 -6.853 -3.055 1.00 97.19 134 THR A O 1
ATOM 1025 N N . LEU A 1 135 ? 5.023 -7.696 -0.988 1.00 95.81 135 LEU A N 1
ATOM 1026 C CA . LEU A 1 135 ? 6.439 -8.018 -0.823 1.00 95.81 135 LEU A CA 1
ATOM 1027 C C . LEU A 1 135 ? 6.906 -9.115 -1.766 1.00 95.81 135 LEU A C 1
ATOM 1029 O O . LEU A 1 135 ? 7.988 -9.000 -2.340 1.00 95.81 135 LEU A O 1
ATOM 1033 N N . GLY A 1 136 ? 6.082 -10.142 -1.959 1.00 94.56 136 GLY A N 1
ATOM 1034 C CA . GLY A 1 136 ? 6.323 -11.198 -2.931 1.00 94.56 136 GLY A CA 1
ATOM 1035 C C . GLY A 1 136 ? 6.530 -10.635 -4.334 1.00 94.56 136 GLY A C 1
ATOM 1036 O O . GLY A 1 136 ? 7.464 -11.040 -5.012 1.00 94.56 136 GLY A O 1
ATOM 1037 N N . VAL A 1 137 ? 5.748 -9.637 -4.750 1.00 93.06 137 VAL A N 1
ATOM 1038 C CA . VAL A 1 137 ? 5.947 -8.955 -6.041 1.00 93.06 137 VAL A CA 1
ATOM 1039 C C . VAL A 1 137 ? 7.186 -8.047 -6.029 1.00 93.06 137 VAL A C 1
ATOM 1041 O O . VAL A 1 137 ? 7.951 -8.029 -6.993 1.00 93.06 137 VAL A O 1
ATOM 1044 N N . GLY A 1 138 ? 7.425 -7.317 -4.935 1.00 93.06 138 GLY A N 1
ATOM 1045 C CA . GLY A 1 138 ? 8.566 -6.404 -4.805 1.00 93.06 138 GLY A CA 1
ATOM 1046 C C . GLY A 1 138 ? 9.937 -7.097 -4.773 1.00 93.06 138 GLY A C 1
ATOM 1047 O O . GLY A 1 138 ? 10.932 -6.535 -5.247 1.00 93.06 138 GLY A O 1
ATOM 1048 N N . TRP A 1 139 ? 10.015 -8.311 -4.220 1.00 89.44 139 TRP A N 1
ATOM 1049 C CA . TRP A 1 139 ? 11.261 -9.079 -4.075 1.00 89.44 139 TRP A CA 1
ATOM 1050 C C . TRP A 1 139 ? 11.341 -10.354 -4.905 1.00 89.44 139 TRP A C 1
ATOM 1052 O O . TRP A 1 139 ? 12.451 -10.762 -5.229 1.00 89.44 139 TRP A O 1
ATOM 1062 N N . GLY A 1 140 ? 10.219 -10.958 -5.290 1.00 82.44 140 GLY A N 1
ATOM 1063 C CA . GLY A 1 140 ? 10.176 -12.191 -6.089 1.00 82.44 140 GLY A CA 1
ATOM 1064 C C . GLY A 1 140 ? 10.598 -12.017 -7.549 1.00 82.44 140 GLY A C 1
ATOM 1065 O O . GLY A 1 140 ? 10.376 -12.902 -8.365 1.00 82.44 140 GLY A O 1
ATOM 1066 N N . VAL A 1 141 ? 11.184 -10.867 -7.868 1.00 68.31 141 VAL A N 1
ATOM 1067 C CA . VAL A 1 141 ? 11.591 -10.413 -9.189 1.00 68.31 141 VAL A CA 1
ATOM 1068 C C . VAL A 1 141 ? 13.070 -10.025 -9.072 1.00 68.31 141 VAL A C 1
ATOM 1070 O O . VAL A 1 141 ? 13.406 -9.047 -8.385 1.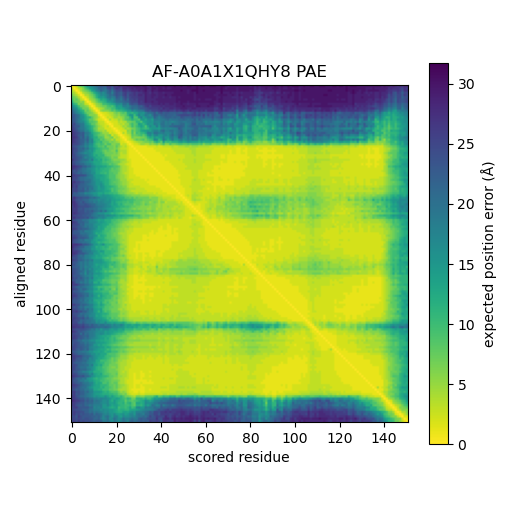00 68.31 141 VAL A O 1
ATOM 1073 N N . ASN A 1 142 ? 13.966 -10.839 -9.636 1.00 59.59 142 ASN A N 1
ATOM 1074 C CA . ASN A 1 142 ? 15.405 -10.688 -9.443 1.00 59.59 142 ASN A CA 1
ATOM 1075 C C . ASN A 1 142 ? 16.020 -9.768 -10.498 1.00 59.59 142 ASN A C 1
ATOM 1077 O O . ASN A 1 142 ? 16.600 -10.229 -11.468 1.00 59.59 142 ASN A O 1
ATOM 1081 N N . THR A 1 143 ? 16.033 -8.463 -10.236 1.00 59.59 143 THR A N 1
ATOM 1082 C CA . THR A 1 143 ? 16.642 -7.498 -11.165 1.00 59.59 143 THR A CA 1
ATOM 1083 C C . THR A 1 143 ? 18.163 -7.343 -10.997 1.00 59.59 143 THR A C 1
ATOM 1085 O O . THR A 1 143 ? 18.710 -6.300 -11.361 1.00 59.59 143 THR A O 1
ATOM 1088 N N . SER A 1 144 ? 18.874 -8.292 -10.367 1.00 55.56 144 SER A N 1
ATOM 1089 C CA . SER A 1 144 ? 20.314 -8.144 -10.088 1.00 55.56 144 SER A CA 1
ATOM 1090 C C . SER A 1 144 ? 21.169 -8.011 -11.349 1.00 55.56 144 SER A C 1
ATOM 1092 O O . SER A 1 144 ? 22.244 -7.418 -11.284 1.00 55.56 144 SER A O 1
ATOM 1094 N N . HIS A 1 145 ? 20.688 -8.537 -12.474 1.00 52.72 145 HIS A N 1
ATOM 1095 C CA . HIS A 1 145 ? 21.300 -8.407 -13.796 1.00 52.72 145 HIS A CA 1
ATOM 1096 C C . HIS A 1 145 ? 21.087 -7.018 -14.409 1.00 52.72 145 HIS A C 1
ATOM 1098 O O . HIS A 1 145 ? 21.961 -6.535 -15.114 1.00 52.72 145 HIS A O 1
ATOM 1104 N N . LEU A 1 146 ? 20.014 -6.297 -14.061 1.00 53.34 146 LEU A N 1
ATOM 1105 C CA . LEU A 1 146 ? 19.717 -4.948 -14.578 1.00 53.34 146 LEU A CA 1
ATOM 1106 C C . LEU A 1 146 ? 20.542 -3.818 -13.929 1.00 53.34 146 LEU A C 1
ATOM 1108 O O . LEU A 1 146 ? 20.334 -2.648 -14.244 1.00 53.34 146 LEU A O 1
ATOM 1112 N N . LYS A 1 147 ? 21.503 -4.136 -13.048 1.00 50.38 147 LYS A N 1
ATOM 1113 C CA . LYS A 1 147 ? 22.335 -3.159 -12.308 1.00 50.38 147 LYS A CA 1
ATOM 1114 C C . LYS A 1 147 ? 23.097 -2.152 -13.178 1.00 50.38 147 LYS A C 1
ATOM 1116 O O . LYS A 1 147 ? 23.569 -1.158 -12.649 1.00 50.38 147 LYS A O 1
ATOM 1121 N N . HIS A 1 148 ? 23.236 -2.405 -14.475 1.00 45.69 148 HIS A N 1
ATOM 1122 C CA . HIS A 1 148 ? 23.920 -1.518 -15.415 1.00 45.69 148 HIS A CA 1
ATOM 1123 C C . HIS A 1 148 ? 23.001 -0.451 -16.044 1.00 45.69 148 HIS A C 1
ATOM 1125 O O . HIS A 1 148 ? 23.500 0.453 -16.708 1.00 45.69 148 HIS A O 1
ATOM 1131 N N . TRP A 1 149 ? 21.684 -0.520 -15.807 1.00 42.66 149 TRP A N 1
ATOM 1132 C CA . TRP A 1 149 ? 20.682 0.422 -16.338 1.00 42.66 149 TRP A CA 1
ATOM 1133 C C . TRP A 1 149 ? 20.027 1.303 -15.269 1.00 42.66 149 TRP A C 1
ATOM 1135 O O . TRP A 1 149 ? 19.193 2.149 -15.590 1.00 42.66 149 TRP A O 1
ATOM 1145 N N . TRP A 1 150 ? 20.392 1.117 -14.003 1.00 35.88 150 TRP A N 1
ATOM 1146 C CA . TRP A 1 150 ? 20.032 2.030 -12.924 1.00 35.88 150 TRP A CA 1
ATOM 1147 C C . TRP A 1 150 ? 21.259 2.874 -12.560 1.00 35.88 150 TRP A C 1
ATOM 1149 O O . TRP A 1 150 ? 22.354 2.312 -12.501 1.00 35.88 150 TRP A O 1
ATOM 1159 N N . PRO A 1 151 ? 21.112 4.195 -12.363 1.00 43.00 151 PRO A N 1
ATOM 1160 C CA . PRO A 1 151 ? 22.176 5.010 -11.788 1.00 43.00 151 PRO A CA 1
ATOM 1161 C C . PRO A 1 151 ? 22.528 4.575 -10.358 1.00 43.00 151 PRO A C 1
ATOM 1163 O O . PRO A 1 151 ? 21.641 4.036 -9.653 1.00 43.00 151 PRO A O 1
#

Radius of gyration: 21.36 Å; Cα contacts (8 Å, |Δi|>4): 183; chains: 1; bounding box: 63×26×74 Å